Protein AF-A0A0B6EST1-F1 (afdb_monomer_lite)

Sequence (126 aa):
MGIPDDVVLDGYTLIEQHEVDHEFLINGSPLAVDTPLLFALTIVGVLLVAASFFLRRPVRIIAGLLGAILTLTKLWWMPIVLAQQFNDSQVFGYTLKYYPQYWPAASIIVVVIAIIGIISAFLRRR

Secondary structure (DSSP, 8-state):
--S-SS--STT--HHHHHHHHHHHHHH--TT-TTSHHHHHHHHHHHHHHHHHTTPPTTHHHHHHHHHHHHHTHHHHHHHHHHHHHTT-HHHHHHHHHHHHHHSHHHHHHHHHHHHHHHHHHH----

pLDDT: mean 90.55, std 8.17, range [48.88, 97.12]

Structure (mmCIF, N/CA/C/O backbone):
data_AF-A0A0B6EST1-F1
#
_entry.id   AF-A0A0B6EST1-F1
#
loop_
_atom_site.group_PDB
_atom_site.id
_atom_site.type_symbol
_atom_site.label_atom_id
_atom_site.label_alt_id
_atom_site.label_comp_id
_atom_site.label_asym_id
_atom_site.label_entity_id
_atom_site.label_seq_id
_atom_site.pdbx_PDB_ins_code
_atom_site.Cartn_x
_atom_site.Cartn_y
_atom_site.Cartn_z
_atom_site.occupancy
_atom_site.B_iso_or_equiv
_atom_site.auth_seq_id
_atom_site.auth_comp_id
_atom_site.auth_asym_id
_atom_site.auth_atom_id
_atom_site.pdbx_PDB_model_num
ATOM 1 N N . MET A 1 1 ? -10.673 2.921 -16.219 1.00 48.88 1 MET A N 1
ATOM 2 C CA . MET A 1 1 ? -9.371 3.599 -16.361 1.00 48.88 1 MET A CA 1
ATOM 3 C C . MET A 1 1 ? -8.335 2.510 -16.229 1.00 48.88 1 MET A C 1
ATOM 5 O O . MET A 1 1 ? -8.328 1.849 -15.199 1.00 48.88 1 MET A O 1
ATOM 9 N N . GLY A 1 2 ? -7.666 2.207 -17.336 1.00 62.72 2 GLY A N 1
ATOM 10 C CA . GLY A 1 2 ? -6.712 1.110 -17.456 1.00 62.72 2 GLY A CA 1
ATOM 11 C C . GLY A 1 2 ? -5.286 1.638 -17.491 1.00 62.72 2 GLY A C 1
ATOM 12 O O . GLY A 1 2 ? -5.070 2.850 -17.502 1.00 62.72 2 GLY A O 1
ATOM 13 N N . ILE A 1 3 ? -4.358 0.691 -17.475 1.00 66.81 3 ILE A N 1
ATOM 14 C CA . ILE A 1 3 ? -2.923 0.875 -17.693 1.00 66.81 3 ILE A CA 1
ATOM 15 C C . ILE A 1 3 ? -2.724 1.811 -18.898 1.00 66.81 3 ILE A C 1
ATOM 17 O O . ILE A 1 3 ? -3.440 1.643 -19.885 1.00 66.81 3 ILE A O 1
ATOM 21 N N . PRO A 1 4 ? -1.850 2.824 -18.809 1.00 70.50 4 PRO A N 1
ATOM 22 C CA . PRO A 1 4 ? -1.621 3.725 -19.929 1.00 70.50 4 PRO A CA 1
ATOM 23 C C . PRO A 1 4 ? -1.030 2.959 -21.122 1.00 70.50 4 PRO A C 1
ATOM 25 O O . PRO A 1 4 ? -0.007 2.290 -20.986 1.00 70.50 4 PRO A O 1
ATOM 28 N N . ASP A 1 5 ? -1.695 3.064 -22.276 1.00 74.75 5 ASP A N 1
ATOM 29 C CA . ASP A 1 5 ? -1.235 2.499 -23.556 1.00 74.75 5 ASP A CA 1
ATOM 30 C C . ASP A 1 5 ? -0.211 3.425 -24.250 1.00 74.75 5 ASP A C 1
ATOM 32 O O . ASP A 1 5 ? 0.426 3.054 -25.237 1.00 74.75 5 ASP 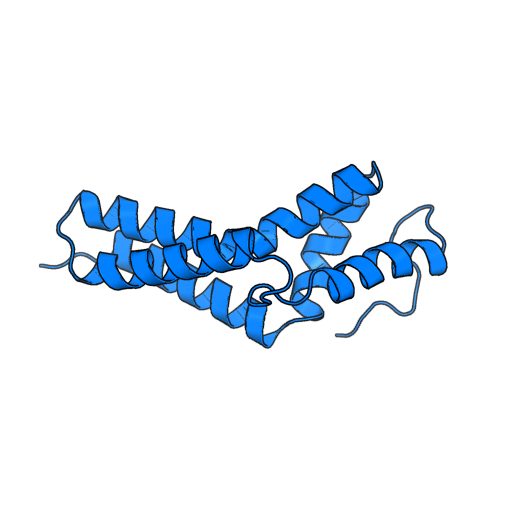A O 1
ATOM 36 N N . ASP A 1 6 ? -0.067 4.650 -23.741 1.00 80.62 6 ASP A N 1
ATOM 37 C CA . ASP A 1 6 ? 0.877 5.677 -24.153 1.00 80.62 6 ASP A CA 1
ATOM 38 C C . ASP A 1 6 ? 1.961 5.927 -23.090 1.00 80.62 6 ASP A C 1
ATOM 40 O O . ASP A 1 6 ? 1.844 5.559 -21.917 1.00 80.62 6 ASP A O 1
ATOM 44 N N . VAL A 1 7 ? 3.062 6.548 -23.519 1.00 82.81 7 VAL A N 1
ATOM 45 C CA . VAL A 1 7 ? 4.146 6.954 -22.618 1.00 82.81 7 VAL A CA 1
ATOM 46 C C . VAL A 1 7 ? 3.690 8.165 -21.809 1.00 82.81 7 VAL A C 1
ATOM 48 O O . VAL A 1 7 ? 3.370 9.208 -22.375 1.00 82.81 7 VAL A O 1
ATOM 51 N N . VAL A 1 8 ? 3.695 8.030 -20.484 1.00 86.44 8 VAL A N 1
ATOM 52 C CA . VAL A 1 8 ? 3.297 9.081 -19.531 1.00 86.44 8 VAL A CA 1
ATOM 53 C C . VAL A 1 8 ? 4.484 9.572 -18.695 1.00 86.44 8 VAL A C 1
ATOM 55 O O . VAL A 1 8 ? 4.406 10.639 -18.091 1.00 86.44 8 VAL A O 1
ATOM 58 N N . LEU A 1 9 ? 5.572 8.800 -18.635 1.00 86.50 9 LEU A N 1
ATOM 59 C CA . LEU A 1 9 ? 6.823 9.193 -17.986 1.00 86.50 9 LEU A CA 1
ATOM 60 C C . LEU A 1 9 ? 7.714 9.956 -18.975 1.00 86.50 9 LEU A C 1
ATOM 62 O O . LEU A 1 9 ? 8.091 9.422 -20.020 1.00 86.50 9 LEU A O 1
ATOM 66 N N . ASP A 1 10 ? 8.072 11.199 -18.648 1.00 87.00 10 ASP A N 1
ATOM 67 C CA . ASP A 1 10 ? 8.891 12.024 -19.536 1.00 87.00 10 ASP A CA 1
ATOM 68 C C . ASP A 1 10 ? 10.297 11.430 -19.667 1.00 87.00 10 ASP A C 1
ATOM 70 O O . ASP A 1 10 ? 10.990 11.208 -18.672 1.00 87.00 10 ASP A O 1
ATOM 74 N N . GLY A 1 11 ? 10.734 11.211 -20.910 1.00 85.50 11 GLY A N 1
ATOM 75 C CA . GLY A 1 11 ? 12.050 10.649 -21.224 1.00 85.50 11 GLY A CA 1
ATOM 76 C C . GLY A 1 11 ? 12.114 9.120 -21.229 1.00 85.50 11 GLY A C 1
ATOM 77 O O . GLY A 1 11 ? 13.171 8.586 -21.551 1.00 85.50 11 GLY A O 1
ATOM 78 N N . TYR A 1 12 ? 11.007 8.432 -20.937 1.00 89.56 12 TYR A N 1
ATOM 79 C CA . TYR A 1 12 ? 10.916 6.975 -21.013 1.00 89.56 12 TYR A CA 1
ATOM 80 C C . TYR A 1 12 ? 10.434 6.541 -22.393 1.00 89.56 12 TYR A C 1
ATOM 82 O O . TYR A 1 12 ? 9.657 7.217 -23.068 1.00 89.56 12 TYR A O 1
ATOM 90 N N . THR A 1 13 ? 10.860 5.361 -22.808 1.00 90.62 13 THR A N 1
ATOM 91 C CA . THR A 1 13 ? 10.188 4.591 -23.849 1.00 90.62 13 THR A CA 1
ATOM 92 C C . THR A 1 13 ? 9.013 3.815 -23.253 1.00 90.62 13 THR A C 1
ATOM 94 O O . THR A 1 13 ? 8.943 3.568 -22.049 1.00 90.62 13 THR A O 1
ATOM 97 N N . LEU A 1 14 ? 8.087 3.366 -24.106 1.00 88.50 14 LEU A N 1
ATOM 98 C CA . LEU A 1 14 ? 6.976 2.515 -23.661 1.00 88.50 14 LEU A CA 1
ATOM 99 C C . LEU A 1 14 ? 7.475 1.208 -23.021 1.00 88.50 14 LEU A C 1
ATOM 101 O O . LEU A 1 14 ? 6.860 0.696 -22.093 1.00 88.50 14 LEU A O 1
ATOM 105 N N . ILE A 1 15 ? 8.612 0.694 -23.495 1.00 88.31 15 ILE A N 1
ATOM 106 C CA . ILE A 1 15 ? 9.241 -0.514 -22.955 1.00 88.31 15 ILE A CA 1
ATOM 107 C C . ILE A 1 15 ? 9.718 -0.265 -21.521 1.00 88.31 15 ILE A C 1
ATOM 109 O O . ILE A 1 15 ? 9.351 -1.026 -20.635 1.00 88.31 15 ILE A O 1
ATOM 113 N N . GLU A 1 16 ? 10.456 0.818 -21.274 1.00 89.38 16 GLU A N 1
ATOM 114 C CA . GLU A 1 16 ? 10.951 1.163 -19.931 1.00 89.38 16 GLU A CA 1
ATOM 115 C C . GLU A 1 16 ? 9.800 1.468 -18.959 1.00 89.38 16 GLU A C 1
ATOM 117 O O . GLU A 1 16 ? 9.844 1.082 -17.793 1.00 89.38 16 GLU A O 1
ATOM 122 N N . GLN A 1 17 ? 8.718 2.101 -19.428 1.00 91.69 17 GLN A N 1
ATOM 123 C CA . GLN A 1 17 ? 7.510 2.267 -18.613 1.00 91.69 17 GLN A CA 1
ATOM 124 C C . GLN A 1 17 ? 6.899 0.908 -18.236 1.00 91.69 17 GLN A C 1
ATOM 126 O O . GLN A 1 17 ? 6.506 0.698 -17.088 1.00 91.69 17 GLN A O 1
ATOM 131 N N . HIS A 1 18 ? 6.860 -0.040 -19.174 1.00 91.19 18 HIS A N 1
ATOM 132 C CA . HIS A 1 18 ? 6.377 -1.386 -18.891 1.00 91.19 18 HIS A CA 1
ATOM 133 C C . HIS A 1 18 ? 7.303 -2.199 -17.984 1.00 91.19 18 HIS A C 1
ATOM 135 O O . HIS A 1 18 ? 6.831 -3.134 -17.344 1.00 91.19 18 HIS A O 1
ATOM 141 N N . GLU A 1 19 ? 8.583 -1.850 -17.859 1.00 93.00 19 GLU A N 1
ATOM 142 C CA . GLU A 1 19 ? 9.452 -2.436 -16.832 1.00 93.00 19 GLU A CA 1
ATOM 143 C C . GLU A 1 19 ? 8.998 -2.016 -15.427 1.00 93.00 19 GLU A C 1
ATOM 145 O O . GLU A 1 19 ? 8.909 -2.861 -14.535 1.00 93.00 19 GLU A O 1
ATOM 150 N N . VAL A 1 20 ? 8.603 -0.750 -15.240 1.00 92.38 20 VAL A N 1
ATOM 151 C CA . VAL A 1 20 ? 7.985 -0.280 -13.985 1.00 92.38 20 VAL A CA 1
ATOM 152 C C . VAL A 1 20 ? 6.666 -1.015 -13.723 1.00 92.38 20 VAL A C 1
ATOM 154 O O . VAL A 1 20 ? 6.409 -1.468 -12.608 1.00 92.38 20 VAL A O 1
ATOM 157 N N . ASP A 1 21 ? 5.835 -1.179 -14.753 1.00 92.31 21 ASP A N 1
ATOM 158 C CA . ASP A 1 21 ? 4.581 -1.929 -14.647 1.00 92.31 21 ASP A CA 1
ATOM 159 C C . ASP A 1 21 ? 4.810 -3.411 -14.304 1.00 92.31 21 ASP A C 1
ATOM 161 O O . ASP A 1 21 ? 4.053 -4.010 -13.535 1.00 92.31 21 ASP A O 1
ATOM 165 N N . HIS A 1 22 ? 5.863 -4.015 -14.857 1.00 93.38 22 HIS A N 1
ATOM 166 C CA . HIS A 1 22 ? 6.220 -5.406 -14.604 1.00 93.38 22 HIS A CA 1
ATOM 167 C C . HIS A 1 22 ? 6.548 -5.635 -13.125 1.00 93.38 22 HIS A C 1
ATOM 169 O O . HIS 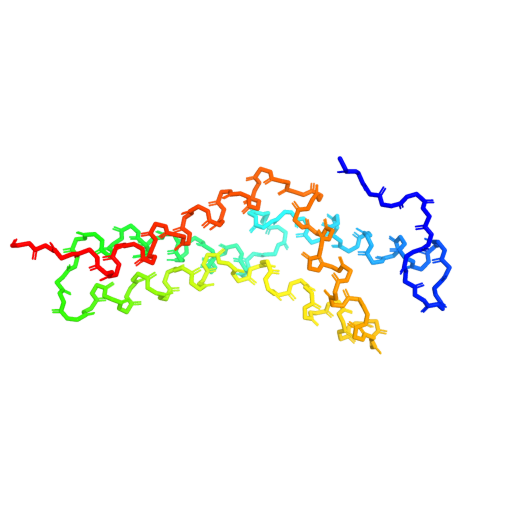A 1 22 ? 6.130 -6.641 -12.547 1.00 93.38 22 HIS A O 1
ATOM 175 N N . GLU A 1 23 ? 7.185 -4.664 -12.470 1.00 94.00 23 GLU A N 1
ATOM 176 C CA . GLU A 1 23 ? 7.432 -4.709 -11.029 1.00 94.00 23 GLU A CA 1
ATOM 177 C C . GLU A 1 23 ? 6.136 -4.741 -10.206 1.00 94.00 23 GLU A C 1
ATOM 179 O O . GLU A 1 23 ? 6.088 -5.380 -9.151 1.00 94.00 23 GLU A O 1
ATOM 184 N N . PHE A 1 24 ? 5.042 -4.132 -10.677 1.00 93.38 24 PHE A N 1
ATOM 185 C CA . PHE A 1 24 ? 3.739 -4.237 -10.005 1.00 93.38 24 PHE A CA 1
ATOM 186 C C . PHE A 1 24 ? 3.183 -5.662 -10.039 1.00 93.38 24 PHE A C 1
ATOM 188 O O . PHE A 1 24 ? 2.464 -6.064 -9.118 1.00 93.38 24 PHE A O 1
ATOM 195 N N . LEU A 1 25 ? 3.491 -6.407 -11.102 1.00 92.44 25 LEU A N 1
ATOM 196 C CA . LEU A 1 25 ? 3.066 -7.792 -11.287 1.00 92.44 25 LEU A CA 1
ATOM 197 C C . LEU A 1 25 ? 3.947 -8.755 -10.489 1.00 92.44 25 LEU A C 1
ATOM 199 O O . LEU A 1 25 ? 3.407 -9.648 -9.842 1.00 92.44 25 LEU A O 1
ATOM 203 N N . ILE A 1 26 ? 5.267 -8.537 -10.477 1.00 93.56 26 ILE A N 1
ATOM 204 C CA . ILE A 1 26 ? 6.222 -9.331 -9.686 1.00 93.56 26 ILE A CA 1
ATOM 205 C C . ILE A 1 26 ? 5.933 -9.189 -8.192 1.00 93.56 26 ILE A C 1
ATOM 207 O O . ILE A 1 26 ? 5.817 -10.182 -7.478 1.00 93.56 26 ILE A O 1
ATOM 211 N N . ASN A 1 27 ? 5.800 -7.953 -7.706 1.00 91.50 27 ASN A N 1
ATOM 212 C CA . ASN A 1 27 ? 5.566 -7.706 -6.285 1.00 91.50 27 ASN A CA 1
ATOM 213 C C . ASN A 1 27 ? 4.114 -7.995 -5.879 1.00 91.50 27 ASN A C 1
ATOM 215 O O . ASN A 1 27 ? 3.823 -8.141 -4.689 1.00 91.50 27 ASN A O 1
ATOM 219 N N . GLY A 1 28 ? 3.201 -8.090 -6.848 1.00 92.12 28 GLY A N 1
ATOM 220 C CA . GLY A 1 28 ? 1.802 -8.441 -6.650 1.00 92.12 28 GLY A CA 1
ATOM 221 C C . GLY A 1 28 ? 0.999 -7.394 -5.874 1.00 92.12 28 GLY A C 1
ATOM 222 O O . GLY A 1 28 ? 1.470 -6.310 -5.541 1.00 92.12 28 GLY A O 1
ATOM 223 N N . SER A 1 29 ? -0.250 -7.734 -5.551 1.00 92.50 29 SER A N 1
ATOM 224 C CA . SER A 1 29 ? -1.178 -6.827 -4.863 1.00 92.50 29 SER A CA 1
ATOM 225 C C . SER A 1 29 ? -0.721 -6.403 -3.455 1.00 92.50 29 SER A C 1
ATOM 227 O O . SER A 1 29 ? 0.083 -7.098 -2.826 1.00 92.50 29 SER A O 1
ATOM 229 N N . PRO A 1 30 ? -1.312 -5.344 -2.863 1.00 90.12 30 PRO A N 1
ATOM 230 C CA . PRO A 1 30 ? -1.084 -4.970 -1.462 1.00 90.12 30 PRO A CA 1
ATOM 231 C C . PRO A 1 30 ? -1.276 -6.101 -0.437 1.00 90.12 30 PRO A C 1
ATOM 233 O O . PRO A 1 30 ? -0.719 -6.031 0.653 1.00 90.12 30 PRO A O 1
ATOM 236 N N . LEU A 1 31 ? -2.038 -7.144 -0.786 1.00 91.12 31 LEU A N 1
ATOM 237 C CA . LEU A 1 31 ? -2.314 -8.315 0.054 1.00 91.12 31 LEU A CA 1
ATOM 238 C C . LEU A 1 31 ? -1.602 -9.590 -0.431 1.00 91.12 31 LEU A C 1
ATOM 240 O O . LEU A 1 31 ? -1.866 -10.672 0.087 1.00 91.12 31 LEU A O 1
ATOM 244 N N . ALA A 1 32 ? -0.728 -9.483 -1.434 1.00 92.06 32 ALA A N 1
ATOM 245 C CA . ALA A 1 32 ? -0.008 -10.622 -1.985 1.00 92.06 32 ALA A CA 1
ATOM 246 C C . ALA A 1 32 ? 1.101 -11.117 -1.045 1.00 92.06 32 ALA A C 1
ATOM 248 O O . ALA A 1 32 ? 1.778 -10.324 -0.382 1.00 92.06 32 ALA A O 1
ATOM 249 N N . VAL A 1 33 ? 1.288 -12.438 -1.025 1.00 90.75 33 VAL A N 1
ATOM 250 C CA . VAL A 1 33 ? 2.257 -13.136 -0.166 1.00 90.75 33 VAL A CA 1
ATOM 251 C C . VAL A 1 33 ? 3.678 -13.134 -0.730 1.00 90.75 33 VAL A C 1
ATOM 253 O O . VAL A 1 33 ? 4.610 -13.425 0.016 1.00 90.75 33 VAL A O 1
ATOM 256 N N . ASP A 1 34 ? 3.852 -12.744 -1.997 1.00 89.56 34 ASP A N 1
ATOM 257 C CA . ASP A 1 34 ? 5.149 -12.649 -2.689 1.00 89.56 34 ASP A CA 1
ATOM 258 C C . ASP A 1 34 ? 6.122 -11.696 -1.977 1.00 89.56 34 ASP A C 1
ATOM 260 O O . ASP A 1 34 ? 7.337 -11.867 -2.019 1.00 89.56 34 ASP A O 1
ATOM 264 N N . THR A 1 35 ? 5.581 -10.736 -1.222 1.00 88.75 35 THR A N 1
ATOM 265 C CA . THR A 1 35 ? 6.327 -9.876 -0.298 1.00 88.75 35 THR A CA 1
ATOM 266 C C . THR A 1 35 ? 6.001 -10.266 1.155 1.00 88.75 35 THR A C 1
ATOM 268 O O . THR A 1 35 ? 5.198 -9.583 1.806 1.00 88.75 35 THR A O 1
ATOM 271 N N . PRO A 1 36 ? 6.584 -11.349 1.706 1.00 90.75 36 PRO A N 1
ATOM 272 C CA . PRO A 1 36 ? 6.115 -11.963 2.952 1.00 90.75 36 PRO A CA 1
ATOM 273 C C . PRO A 1 36 ? 6.230 -11.031 4.162 1.00 90.75 36 PRO A C 1
ATOM 275 O O . PRO A 1 36 ? 5.352 -11.021 5.024 1.00 90.75 36 PRO A O 1
ATOM 278 N N . LEU A 1 37 ? 7.271 -10.192 4.209 1.00 93.75 37 LEU A N 1
ATOM 279 C CA . LEU A 1 37 ? 7.444 -9.208 5.278 1.00 93.75 37 LEU A CA 1
ATOM 280 C C . LEU A 1 37 ? 6.345 -8.135 5.246 1.00 93.75 37 LEU A C 1
ATOM 282 O O . LEU A 1 37 ? 5.729 -7.854 6.272 1.00 93.75 37 LEU A O 1
ATOM 286 N N . LEU A 1 38 ? 6.067 -7.556 4.074 1.00 93.69 38 LEU A N 1
ATOM 287 C CA . LEU A 1 38 ? 5.031 -6.528 3.920 1.00 93.69 38 LEU A CA 1
ATOM 288 C C . LEU A 1 38 ? 3.634 -7.101 4.166 1.00 93.69 38 LEU A C 1
ATOM 290 O O . LEU A 1 38 ? 2.790 -6.441 4.774 1.00 93.69 38 LEU A O 1
ATOM 294 N N . PHE A 1 39 ? 3.407 -8.346 3.745 1.00 93.12 39 PHE A N 1
ATOM 295 C CA . PHE A 1 39 ? 2.185 -9.076 4.052 1.00 93.12 39 PHE A CA 1
ATOM 296 C C . PHE A 1 39 ? 2.016 -9.243 5.566 1.00 93.12 39 PHE A C 1
ATOM 298 O O . PHE A 1 39 ? 0.984 -8.856 6.112 1.00 93.12 39 PHE A O 1
ATOM 305 N N . ALA A 1 40 ? 3.046 -9.723 6.271 1.00 95.38 40 ALA A N 1
ATOM 306 C CA . ALA A 1 40 ? 3.011 -9.868 7.724 1.00 95.38 40 ALA A CA 1
ATOM 307 C C . ALA A 1 40 ? 2.738 -8.530 8.432 1.00 95.38 40 ALA A C 1
ATOM 309 O O . ALA A 1 40 ? 1.886 -8.474 9.317 1.00 95.38 40 ALA A O 1
ATOM 310 N N . LEU A 1 41 ? 3.391 -7.440 8.009 1.00 95.06 41 LEU A N 1
ATOM 311 C CA . LEU A 1 41 ? 3.128 -6.094 8.535 1.00 95.06 41 LEU A CA 1
ATOM 312 C C . LEU A 1 41 ? 1.680 -5.657 8.298 1.00 95.06 41 LEU A C 1
ATOM 314 O O . LEU A 1 41 ? 1.053 -5.116 9.206 1.00 95.06 41 LEU A O 1
ATOM 318 N N . THR A 1 42 ? 1.128 -5.946 7.120 1.00 94.19 42 THR A N 1
ATOM 319 C CA . THR A 1 42 ? -0.271 -5.645 6.797 1.00 94.19 42 THR A CA 1
ATOM 320 C C . THR A 1 42 ? -1.212 -6.402 7.730 1.00 94.19 42 THR A C 1
ATOM 322 O O . THR A 1 42 ? -2.088 -5.789 8.3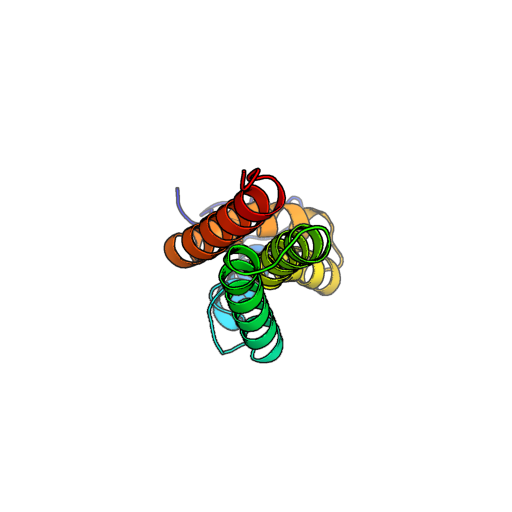33 1.00 94.19 42 THR A O 1
ATOM 325 N N . ILE A 1 43 ? -0.992 -7.704 7.943 1.00 95.25 43 ILE A N 1
ATOM 326 C CA . ILE A 1 43 ? -1.793 -8.515 8.873 1.00 95.25 43 ILE A CA 1
ATOM 327 C C . ILE A 1 43 ? -1.682 -7.997 10.311 1.00 95.25 43 ILE A C 1
ATOM 329 O O . ILE A 1 43 ? -2.700 -7.838 10.984 1.00 95.25 43 ILE A O 1
ATOM 333 N N . VAL A 1 44 ? -0.475 -7.673 10.781 1.00 96.62 44 VAL A N 1
ATOM 334 C CA . VAL A 1 44 ? -0.275 -7.046 12.098 1.00 96.62 44 VAL A CA 1
ATOM 335 C C . VAL A 1 44 ? -1.041 -5.724 12.185 1.00 96.62 44 VAL A C 1
ATOM 337 O O . VAL A 1 44 ? -1.699 -5.463 13.192 1.00 96.62 44 VAL A O 1
ATOM 340 N N . GLY A 1 45 ? -1.023 -4.922 11.120 1.00 95.94 45 GLY A N 1
ATOM 341 C CA . GLY A 1 45 ? -1.795 -3.690 11.014 1.00 95.94 45 GLY A CA 1
ATOM 342 C C . GLY A 1 45 ? -3.295 -3.920 11.189 1.00 95.94 45 GLY A C 1
ATOM 343 O O . GLY A 1 45 ? -3.918 -3.297 12.050 1.00 95.94 45 GLY A O 1
ATOM 344 N N . VAL A 1 46 ? -3.857 -4.880 10.452 1.00 95.69 46 VAL A N 1
ATOM 345 C CA . VAL A 1 46 ? -5.272 -5.278 10.545 1.00 95.69 46 VAL A CA 1
ATOM 346 C C . VAL A 1 46 ? -5.627 -5.724 11.967 1.00 95.69 46 VAL A C 1
ATOM 348 O O . VAL A 1 46 ? -6.640 -5.291 12.521 1.00 95.69 46 VAL A O 1
ATOM 351 N N . LEU A 1 47 ? -4.783 -6.551 12.591 1.00 96.44 47 LEU A N 1
ATOM 352 C CA . LEU A 1 47 ? -4.992 -7.028 13.959 1.00 96.44 47 LEU A CA 1
ATOM 353 C C . LEU A 1 47 ? -4.951 -5.885 14.980 1.00 96.44 47 LEU A C 1
ATOM 355 O O . LEU A 1 47 ? -5.771 -5.862 15.896 1.00 96.44 47 LEU A O 1
ATOM 359 N N . LEU A 1 48 ? -4.052 -4.911 14.815 1.00 96.19 48 LEU A N 1
ATOM 360 C CA . LEU A 1 48 ? -4.001 -3.720 15.665 1.00 96.19 48 LEU A CA 1
ATOM 361 C C . LEU A 1 48 ? -5.245 -2.844 15.499 1.00 96.19 48 LEU A C 1
ATOM 363 O O . LEU A 1 48 ? -5.797 -2.377 16.500 1.00 96.19 48 LEU A O 1
ATOM 367 N N . VAL A 1 49 ? -5.729 -2.669 14.265 1.00 95.81 49 VAL A N 1
ATOM 368 C CA . VAL A 1 49 ? -6.999 -1.978 14.002 1.00 95.81 49 VAL A CA 1
ATOM 369 C C . VAL A 1 49 ? -8.143 -2.693 14.719 1.00 95.81 49 VAL A C 1
ATOM 371 O O . VAL A 1 49 ? -8.891 -2.048 15.452 1.00 95.81 49 VAL A O 1
ATOM 374 N N . ALA A 1 50 ? -8.248 -4.017 14.602 1.00 94.62 50 ALA A N 1
ATOM 375 C CA . ALA A 1 50 ? -9.273 -4.794 15.298 1.00 94.62 50 ALA A CA 1
ATOM 376 C C . ALA A 1 50 ? -9.149 -4.684 16.831 1.00 94.62 50 ALA A C 1
ATOM 378 O O . ALA A 1 50 ? -10.129 -4.393 17.521 1.00 94.62 50 ALA A O 1
ATOM 379 N N . ALA A 1 51 ? -7.938 -4.837 17.372 1.00 93.06 51 ALA A N 1
ATOM 380 C CA . ALA A 1 51 ? -7.667 -4.755 18.804 1.00 93.06 51 ALA A CA 1
ATOM 381 C C . ALA A 1 51 ? -7.976 -3.366 19.380 1.00 93.06 51 ALA A C 1
ATOM 383 O O . ALA A 1 51 ? -8.450 -3.261 20.513 1.00 93.06 51 ALA A O 1
ATOM 384 N N . SER A 1 52 ? -7.774 -2.296 18.602 1.00 92.50 52 SER A N 1
ATOM 385 C CA . SER A 1 52 ? -8.039 -0.920 19.035 1.00 92.50 52 SER A CA 1
ATOM 386 C C . SER A 1 52 ? -9.468 -0.739 19.567 1.00 92.50 52 SER A C 1
ATOM 388 O O . SER A 1 52 ? -9.672 -0.067 20.579 1.00 92.50 52 SER A O 1
ATOM 390 N N . PHE A 1 53 ? -10.456 -1.429 18.992 1.00 88.94 53 PHE A N 1
ATOM 391 C CA . PHE A 1 53 ? -11.839 -1.359 19.457 1.00 88.94 53 PHE A CA 1
ATOM 392 C C . PHE A 1 53 ? -12.032 -1.884 20.877 1.00 88.94 53 PHE A C 1
ATOM 394 O O . PHE A 1 53 ? -12.999 -1.502 21.521 1.00 88.94 53 PHE A O 1
ATOM 401 N N . PHE A 1 54 ? -11.139 -2.713 21.410 1.00 90.25 54 PHE A N 1
ATOM 402 C CA . PHE A 1 54 ? -11.250 -3.273 22.760 1.00 90.25 54 PHE A CA 1
ATOM 403 C C . PHE A 1 54 ? -10.379 -2.538 23.785 1.00 90.25 54 PHE A C 1
ATOM 405 O O . PHE A 1 54 ? -10.576 -2.693 24.989 1.00 90.25 54 PHE A O 1
ATOM 412 N N . LEU A 1 55 ? -9.467 -1.680 23.326 1.00 88.69 55 LEU A N 1
ATOM 413 C CA . LEU A 1 55 ? -8.506 -0.984 24.173 1.00 88.69 55 LEU A CA 1
ATOM 414 C C . LEU A 1 55 ? -9.075 0.310 24.782 1.00 88.69 55 LEU A C 1
ATOM 416 O O . LEU A 1 55 ? -9.965 0.973 24.239 1.00 88.69 55 LEU A O 1
ATOM 420 N N . ARG A 1 56 ? -8.525 0.695 25.940 1.00 86.19 56 ARG A N 1
ATOM 421 C CA . ARG A 1 56 ? -8.808 1.980 26.601 1.00 86.19 56 ARG A CA 1
ATOM 422 C C . ARG A 1 56 ? -7.897 3.080 26.044 1.00 86.19 56 ARG A C 1
ATOM 424 O O . ARG A 1 56 ? -6.836 2.807 25.479 1.00 86.19 56 ARG A O 1
ATOM 431 N N . ARG A 1 57 ? -8.299 4.347 26.198 1.00 81.75 57 ARG A N 1
ATOM 432 C CA . ARG A 1 57 ? -7.385 5.478 25.945 1.00 81.75 57 ARG A CA 1
ATOM 433 C C . ARG A 1 57 ? -6.241 5.446 26.977 1.00 81.75 57 ARG A C 1
ATOM 435 O O . ARG A 1 57 ? -6.524 5.103 28.124 1.00 81.75 57 ARG A O 1
ATOM 442 N N . PRO A 1 58 ? -4.989 5.793 26.609 1.00 87.50 58 PRO A N 1
ATOM 443 C CA . PRO A 1 58 ? -4.512 6.280 25.302 1.00 87.50 58 PRO A CA 1
ATOM 444 C C . PRO A 1 58 ? -4.132 5.172 24.302 1.00 87.50 58 PRO A C 1
ATOM 446 O O . PRO A 1 58 ? -4.039 5.443 23.108 1.00 87.50 58 PRO A O 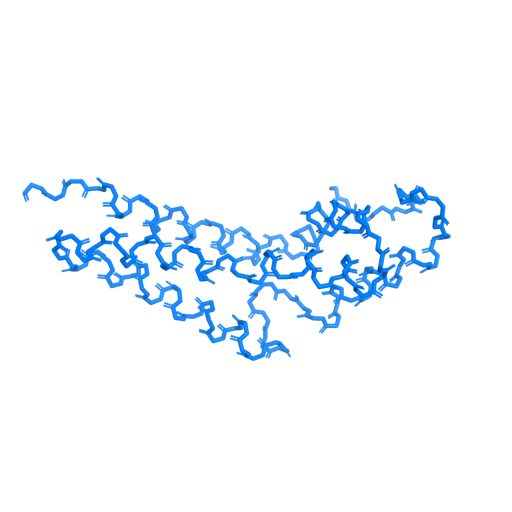1
ATOM 449 N N . VAL A 1 59 ? -3.965 3.931 24.768 1.00 90.12 59 VAL A N 1
ATOM 450 C CA . VAL A 1 59 ? -3.449 2.790 23.984 1.00 90.12 59 VAL A CA 1
ATOM 451 C C . VAL A 1 59 ? -4.258 2.546 22.708 1.00 90.12 59 VAL A C 1
ATOM 453 O O . VAL A 1 59 ? -3.688 2.260 21.661 1.00 90.12 59 VAL A O 1
ATOM 456 N N . ARG A 1 60 ? -5.579 2.752 22.755 1.00 89.44 60 ARG A N 1
ATOM 457 C CA . ARG A 1 60 ? -6.444 2.683 21.569 1.00 89.44 60 ARG A CA 1
ATOM 458 C C . ARG A 1 60 ? -5.999 3.595 20.425 1.00 89.44 60 ARG A C 1
ATOM 460 O O . ARG A 1 60 ? -6.058 3.176 19.277 1.00 89.44 60 ARG A O 1
ATOM 467 N N . ILE A 1 61 ? -5.616 4.838 20.728 1.00 90.75 61 ILE A N 1
ATOM 468 C CA . ILE A 1 61 ? -5.234 5.820 19.702 1.00 90.75 61 ILE A CA 1
ATOM 469 C C . ILE A 1 61 ? -3.975 5.333 18.994 1.00 90.75 61 ILE A C 1
ATOM 471 O O . ILE A 1 61 ? -3.935 5.292 17.769 1.00 90.75 61 ILE A O 1
ATOM 475 N N . ILE A 1 62 ? -2.987 4.900 19.778 1.00 93.06 62 ILE A N 1
ATOM 476 C CA . ILE A 1 62 ? -1.724 4.372 19.264 1.00 93.06 62 ILE A CA 1
ATOM 477 C C . ILE A 1 62 ? -1.983 3.127 18.411 1.00 93.06 62 ILE A C 1
ATOM 479 O O . ILE A 1 62 ? -1.530 3.074 17.276 1.00 93.06 62 ILE A O 1
ATOM 483 N N . ALA A 1 63 ? -2.761 2.162 18.914 1.00 93.38 63 ALA A N 1
ATOM 484 C CA . ALA A 1 63 ? -3.076 0.935 18.184 1.00 93.38 63 ALA A CA 1
ATOM 485 C C . ALA A 1 63 ? -3.844 1.203 16.877 1.00 93.38 63 ALA A C 1
ATOM 487 O O . ALA A 1 63 ? -3.515 0.615 15.853 1.00 93.38 63 ALA A O 1
ATOM 488 N N . GLY A 1 64 ? -4.828 2.109 16.891 1.00 93.62 64 GLY A N 1
ATOM 489 C CA . GLY A 1 64 ? -5.600 2.466 15.697 1.00 93.62 64 GLY A CA 1
ATOM 490 C C . GLY A 1 64 ? -4.751 3.154 14.625 1.00 93.62 64 GLY A C 1
ATOM 491 O O . GLY A 1 64 ? -4.791 2.753 13.464 1.00 93.62 64 GLY A O 1
ATOM 492 N N . LEU A 1 65 ? -3.929 4.138 15.015 1.00 94.94 65 LEU A N 1
ATOM 493 C CA . LEU A 1 65 ? -3.046 4.855 14.087 1.00 94.94 65 LEU A CA 1
ATOM 494 C C . LEU A 1 65 ? -1.919 3.964 13.558 1.00 94.94 65 LEU A C 1
ATOM 496 O O . LEU A 1 65 ? -1.688 3.923 12.352 1.00 94.94 65 LEU A O 1
ATOM 500 N N . LEU A 1 66 ? -1.242 3.224 14.440 1.00 95.81 66 LEU A N 1
ATOM 501 C CA . LEU A 1 66 ? -0.179 2.304 14.041 1.00 95.81 66 LEU A CA 1
ATOM 502 C C . LEU A 1 66 ? -0.733 1.193 13.145 1.00 95.81 66 LEU A C 1
ATOM 504 O O . LEU A 1 66 ? -0.133 0.873 12.125 1.00 95.81 66 LEU A O 1
ATOM 508 N N . GLY A 1 67 ? -1.909 0.659 13.484 1.00 95.81 67 GLY A N 1
ATOM 509 C CA . GLY A 1 67 ? -2.605 -0.322 12.663 1.00 95.81 67 GLY A CA 1
ATOM 510 C C . GLY A 1 67 ? -2.925 0.205 11.264 1.00 95.81 67 GLY A C 1
ATOM 511 O O . GLY A 1 67 ? -2.662 -0.479 10.275 1.00 95.81 67 GLY A O 1
ATOM 512 N N . ALA A 1 68 ? -3.417 1.443 11.163 1.00 95.62 68 ALA A N 1
ATOM 513 C CA . ALA A 1 68 ? -3.695 2.086 9.881 1.00 95.62 68 ALA A CA 1
ATOM 514 C C . ALA A 1 68 ? -2.427 2.273 9.030 1.00 95.62 68 ALA A C 1
ATOM 516 O O . ALA A 1 68 ? -2.427 1.925 7.850 1.00 95.62 68 ALA A O 1
ATOM 517 N N . ILE A 1 69 ? -1.333 2.755 9.630 1.00 95.62 69 ILE A N 1
ATOM 518 C CA . ILE A 1 69 ? -0.041 2.934 8.946 1.00 95.62 69 ILE A CA 1
ATOM 519 C C . ILE A 1 69 ? 0.493 1.591 8.433 1.00 95.62 69 ILE A C 1
ATOM 521 O O . ILE A 1 69 ? 0.861 1.469 7.264 1.00 95.62 69 ILE A O 1
ATOM 525 N N . LEU A 1 70 ? 0.489 0.564 9.286 1.00 95.50 70 LEU A N 1
ATOM 526 C CA . LEU A 1 70 ? 0.975 -0.765 8.920 1.00 95.50 70 LEU A CA 1
ATOM 527 C C . LEU A 1 70 ? 0.145 -1.396 7.796 1.00 95.50 70 LEU A C 1
ATOM 529 O O . LEU A 1 70 ? 0.704 -1.960 6.860 1.00 95.50 70 LEU A O 1
ATOM 533 N N . THR A 1 71 ? -1.175 -1.214 7.824 1.00 95.00 71 THR A N 1
ATOM 534 C CA . THR A 1 71 ? -2.071 -1.724 6.774 1.00 95.00 71 THR A CA 1
ATOM 535 C C . THR A 1 71 ? -1.794 -1.085 5.407 1.00 95.00 71 THR A C 1
ATOM 537 O O . THR A 1 71 ? -1.921 -1.739 4.377 1.00 95.00 71 THR A O 1
ATOM 540 N N . LEU A 1 72 ? -1.368 0.181 5.378 1.00 95.44 72 LEU A N 1
ATOM 541 C CA . LEU A 1 72 ? -1.027 0.896 4.142 1.00 95.44 72 LEU A CA 1
ATOM 542 C C . LEU A 1 72 ? 0.427 0.696 3.697 1.00 95.44 72 LEU A C 1
ATOM 544 O O . LEU A 1 72 ? 0.824 1.243 2.670 1.00 95.44 72 LEU A O 1
ATOM 548 N N . THR A 1 73 ? 1.239 -0.060 4.441 1.00 92.81 73 THR A N 1
ATOM 549 C CA . THR A 1 73 ? 2.697 -0.072 4.242 1.00 92.81 73 THR A CA 1
ATOM 550 C C . THR A 1 73 ? 3.085 -0.495 2.830 1.00 92.81 73 THR A C 1
ATOM 552 O O . THR A 1 73 ? 3.906 0.176 2.213 1.00 92.81 73 THR A O 1
ATOM 555 N N . LYS A 1 74 ? 2.462 -1.536 2.263 1.00 91.38 74 LYS A N 1
ATOM 556 C CA . LYS A 1 74 ? 2.795 -1.977 0.899 1.00 91.38 74 LYS A CA 1
ATOM 557 C C . LYS A 1 74 ? 2.408 -0.955 -0.180 1.00 91.38 74 LYS A C 1
ATOM 559 O O . LYS A 1 74 ? 3.113 -0.846 -1.178 1.00 91.38 74 LYS A O 1
ATOM 564 N N . LEU A 1 75 ? 1.342 -0.173 0.028 1.00 93.00 75 LEU A N 1
ATOM 565 C CA . LEU A 1 75 ? 0.950 0.900 -0.898 1.00 93.00 75 LEU A CA 1
ATOM 566 C C . LEU A 1 75 ? 1.974 2.040 -0.935 1.00 93.00 75 LEU A C 1
ATOM 568 O O . LEU A 1 75 ? 2.183 2.621 -1.992 1.00 93.00 75 LEU A O 1
ATOM 572 N N . TRP A 1 76 ? 2.617 2.343 0.195 1.00 91.75 76 TRP A N 1
ATOM 573 C CA . TRP A 1 76 ? 3.666 3.366 0.272 1.00 91.75 76 TRP A CA 1
ATOM 574 C C . TRP A 1 76 ? 5.048 2.838 -0.099 1.00 91.75 76 TRP A C 1
ATOM 576 O O . TRP A 1 76 ? 5.859 3.572 -0.651 1.00 91.75 76 TRP A O 1
ATOM 586 N N . TRP A 1 77 ? 5.320 1.569 0.191 1.00 94.94 77 TRP A N 1
ATOM 587 C CA . TRP A 1 77 ? 6.612 0.951 -0.074 1.00 94.94 77 TRP A CA 1
ATOM 588 C C . TRP A 1 77 ? 6.905 0.850 -1.575 1.00 94.94 77 TRP A C 1
ATOM 590 O O . TRP A 1 77 ? 7.995 1.229 -1.993 1.00 94.94 77 TRP A O 1
ATOM 600 N N . MET A 1 78 ? 5.924 0.429 -2.383 1.00 94.19 78 MET A N 1
ATOM 601 C CA . MET A 1 78 ? 6.084 0.291 -3.839 1.00 94.19 78 MET A CA 1
ATOM 602 C C . MET A 1 78 ? 6.587 1.569 -4.532 1.00 94.19 78 MET A C 1
ATOM 604 O O . MET A 1 78 ? 7.633 1.509 -5.174 1.00 94.19 78 MET A O 1
ATOM 608 N N . PRO A 1 79 ? 5.931 2.741 -4.401 1.00 94.31 79 PRO A N 1
ATOM 609 C CA . PRO A 1 79 ? 6.399 3.952 -5.075 1.00 94.31 79 PRO A CA 1
ATOM 610 C C . PRO A 1 79 ? 7.771 4.418 -4.581 1.00 94.31 79 PRO A C 1
ATOM 612 O O . PRO A 1 79 ? 8.527 4.985 -5.362 1.00 94.31 79 PRO A O 1
ATOM 615 N N . ILE A 1 80 ? 8.121 4.160 -3.316 1.00 94.19 80 ILE A N 1
ATOM 616 C CA . ILE A 1 80 ? 9.439 4.511 -2.767 1.00 94.19 80 ILE A CA 1
ATOM 617 C C . ILE A 1 80 ? 10.530 3.627 -3.373 1.00 94.19 80 ILE A C 1
ATOM 619 O O . ILE A 1 80 ? 11.541 4.144 -3.843 1.00 94.19 80 ILE A O 1
ATOM 623 N N . VAL A 1 81 ? 10.336 2.307 -3.359 1.00 94.69 81 VAL A N 1
ATOM 624 C CA . VAL A 1 81 ? 11.353 1.362 -3.831 1.00 94.69 81 VAL A CA 1
ATOM 625 C C . VAL A 1 81 ? 11.569 1.483 -5.328 1.00 94.69 81 VAL A C 1
ATOM 627 O O . VAL A 1 81 ? 12.716 1.506 -5.758 1.00 94.69 81 VAL A O 1
ATOM 630 N N . LEU A 1 82 ? 10.508 1.662 -6.115 1.00 95.06 82 LEU A N 1
ATOM 631 C CA . LEU A 1 82 ? 10.661 1.814 -7.560 1.00 95.06 82 LEU A CA 1
ATOM 632 C C . LEU A 1 82 ? 11.307 3.146 -7.940 1.00 95.06 82 LEU A C 1
ATOM 634 O O . LEU A 1 82 ? 12.182 3.170 -8.798 1.00 95.06 82 LEU A O 1
ATOM 638 N N . ALA A 1 83 ? 10.988 4.242 -7.247 1.00 94.81 83 ALA A N 1
ATOM 639 C CA . ALA A 1 83 ? 11.696 5.503 -7.466 1.00 94.81 83 ALA A CA 1
ATOM 640 C C . ALA A 1 83 ? 13.204 5.392 -7.174 1.00 94.81 83 ALA A C 1
ATOM 642 O O . ALA A 1 83 ? 14.013 6.030 -7.842 1.00 94.81 83 ALA A O 1
ATOM 643 N N . GLN A 1 84 ? 13.596 4.562 -6.201 1.00 94.88 84 GLN A N 1
ATOM 644 C CA . GLN A 1 84 ? 15.004 4.278 -5.911 1.00 94.88 84 GLN A CA 1
ATOM 645 C C . GLN A 1 84 ? 15.633 3.335 -6.943 1.00 94.88 84 GLN A C 1
ATOM 647 O O . GLN A 1 84 ? 16.750 3.587 -7.385 1.00 94.88 84 GLN A O 1
ATOM 652 N N . GLN A 1 85 ? 14.925 2.276 -7.341 1.00 94.56 85 GLN A N 1
ATOM 653 C CA . GLN A 1 85 ? 15.391 1.279 -8.309 1.00 94.56 85 GLN A CA 1
ATOM 654 C C . GLN A 1 85 ? 15.659 1.899 -9.684 1.00 94.56 85 GLN A C 1
ATOM 656 O O . GLN A 1 85 ? 16.699 1.632 -10.279 1.00 94.56 85 GLN A O 1
ATOM 661 N N . PHE A 1 86 ? 14.755 2.760 -10.152 1.00 93.06 86 PHE A N 1
ATOM 662 C CA . PHE A 1 86 ? 14.881 3.470 -11.428 1.00 93.06 86 PHE A CA 1
ATOM 663 C C . PHE A 1 86 ? 15.621 4.812 -11.295 1.00 93.06 86 PHE A C 1
ATOM 665 O O . PHE A 1 86 ? 15.849 5.493 -12.290 1.00 93.06 86 PHE A O 1
ATOM 672 N N . ASN A 1 87 ? 16.024 5.189 -10.072 1.00 93.75 87 ASN A N 1
ATOM 673 C CA . ASN A 1 87 ? 16.693 6.453 -9.752 1.00 93.75 87 ASN A CA 1
ATOM 674 C C . ASN A 1 87 ? 15.964 7.690 -10.324 1.00 93.75 87 ASN A C 1
ATOM 676 O O . ASN A 1 87 ? 16.592 8.641 -10.793 1.00 93.75 87 ASN A O 1
ATOM 680 N N . ASP A 1 88 ? 14.630 7.674 -10.282 1.00 92.75 88 ASP A N 1
ATOM 681 C CA . ASP A 1 88 ? 13.784 8.723 -10.843 1.00 92.75 88 ASP A CA 1
ATOM 682 C C . ASP A 1 88 ? 12.556 8.998 -9.967 1.00 92.75 88 ASP A C 1
ATOM 684 O O . ASP A 1 88 ? 11.745 8.127 -9.649 1.00 92.75 88 ASP A O 1
ATOM 688 N N . SER A 1 89 ? 12.391 10.267 -9.602 1.00 92.38 89 SER A N 1
ATOM 689 C CA . SER A 1 89 ? 11.245 10.748 -8.833 1.00 92.38 89 SER A CA 1
ATOM 690 C C . SER A 1 89 ? 9.916 10.702 -9.597 1.00 92.38 89 SER A C 1
ATOM 692 O O . SER A 1 89 ? 8.866 10.614 -8.961 1.00 92.38 89 SER A O 1
ATOM 694 N N . GLN A 1 90 ? 9.920 10.715 -10.935 1.00 93.38 90 GLN A N 1
ATOM 695 C CA . GLN A 1 90 ? 8.692 10.591 -11.729 1.00 93.38 90 GLN A CA 1
ATOM 696 C C . GLN A 1 90 ? 8.025 9.225 -11.518 1.00 93.38 90 GLN A C 1
ATOM 698 O O . GLN A 1 90 ? 6.798 9.134 -11.404 1.00 93.38 90 GLN A O 1
ATOM 703 N N . VAL A 1 91 ? 8.838 8.174 -11.353 1.00 93.75 91 VAL A N 1
ATOM 704 C CA . VAL A 1 91 ? 8.385 6.801 -11.082 1.00 93.75 91 VAL A CA 1
ATOM 705 C C . VAL A 1 91 ? 7.609 6.717 -9.769 1.00 93.75 91 VAL A C 1
ATOM 707 O O . VAL A 1 91 ? 6.654 5.943 -9.679 1.00 93.75 91 VAL A O 1
ATOM 710 N N . PHE A 1 92 ? 7.927 7.556 -8.776 1.00 95.00 92 PHE A N 1
ATOM 711 C CA . PHE A 1 92 ? 7.144 7.644 -7.540 1.00 95.00 92 PHE A CA 1
ATOM 712 C C . PHE A 1 92 ? 5.689 8.027 -7.834 1.00 95.00 92 PHE A C 1
ATOM 714 O O . PHE A 1 92 ? 4.761 7.346 -7.398 1.00 95.00 92 PHE A O 1
ATOM 721 N N . GLY A 1 93 ? 5.487 9.114 -8.588 1.00 93.50 93 GLY A N 1
ATOM 722 C CA . GLY A 1 93 ? 4.157 9.626 -8.922 1.00 93.50 93 GLY A CA 1
ATOM 723 C C . GLY A 1 93 ? 3.378 8.668 -9.820 1.00 93.50 93 GLY A C 1
ATOM 724 O O . GLY A 1 93 ? 2.196 8.411 -9.576 1.00 93.50 93 GLY A O 1
ATOM 725 N N . TYR A 1 94 ? 4.058 8.088 -10.810 1.00 93.81 94 TYR A N 1
ATOM 726 C CA . TYR A 1 94 ? 3.493 7.066 -11.685 1.00 93.81 94 TYR A CA 1
ATOM 727 C C . TYR A 1 94 ? 3.038 5.838 -10.888 1.00 93.81 94 TYR A C 1
ATOM 729 O O . TYR A 1 94 ? 1.869 5.454 -10.948 1.00 93.81 94 TYR A O 1
ATOM 737 N N . THR A 1 95 ? 3.916 5.283 -10.051 1.00 94.31 95 THR A N 1
ATOM 738 C CA . THR A 1 95 ? 3.610 4.116 -9.216 1.00 94.31 95 THR A CA 1
ATOM 739 C C . THR A 1 95 ? 2.473 4.407 -8.246 1.00 94.31 95 THR A C 1
ATOM 741 O O . THR A 1 95 ? 1.531 3.624 -8.154 1.00 94.31 95 THR A O 1
ATOM 744 N N . LEU A 1 96 ? 2.498 5.554 -7.563 1.00 93.75 96 LEU A N 1
ATOM 745 C CA . LEU A 1 96 ? 1.448 5.938 -6.619 1.00 93.75 96 LEU A CA 1
ATOM 746 C C . LEU A 1 96 ? 0.068 6.020 -7.293 1.00 93.75 96 LEU A C 1
ATOM 748 O O . LEU A 1 96 ? -0.943 5.684 -6.675 1.00 93.75 96 LEU A O 1
ATOM 752 N N . LYS A 1 97 ? 0.022 6.442 -8.562 1.00 92.69 97 LYS A N 1
ATOM 753 C CA . LYS A 1 97 ? -1.210 6.537 -9.346 1.00 92.69 97 LYS A CA 1
ATOM 754 C C . LYS A 1 97 ? -1.666 5.182 -9.884 1.00 92.69 97 LYS A C 1
ATOM 756 O O . LYS A 1 97 ? -2.855 4.879 -9.780 1.00 92.69 97 LYS A O 1
ATOM 761 N N . TYR A 1 98 ? -0.770 4.401 -10.487 1.00 92.88 98 TYR A N 1
ATOM 762 C CA . TYR A 1 98 ? -1.143 3.226 -11.278 1.00 92.88 98 TYR A CA 1
ATOM 763 C C . TYR A 1 98 ? -1.083 1.910 -10.502 1.00 92.88 98 TYR A C 1
ATOM 765 O O . TYR A 1 98 ? -1.973 1.086 -10.694 1.00 92.88 98 TYR A O 1
ATOM 773 N N . TYR A 1 99 ? -0.164 1.721 -9.551 1.00 93.56 99 TYR A N 1
ATOM 774 C CA . TYR A 1 99 ? -0.104 0.481 -8.763 1.00 93.56 99 TYR A CA 1
ATOM 775 C C . TYR A 1 99 ? -1.438 0.138 -8.062 1.00 93.56 99 TYR A C 1
ATOM 777 O O . TYR A 1 99 ? -1.889 -1.008 -8.162 1.00 93.56 99 TYR A O 1
ATOM 785 N N . PRO A 1 100 ? -2.165 1.095 -7.441 1.00 93.31 100 PRO A N 1
ATOM 786 C CA . PRO A 1 100 ? -3.482 0.800 -6.882 1.00 93.31 100 PRO A CA 1
ATOM 787 C C . PRO A 1 100 ? -4.528 0.392 -7.929 1.00 93.31 100 PRO A C 1
ATOM 789 O O . PRO A 1 100 ? -5.462 -0.339 -7.601 1.00 93.31 100 PRO A O 1
ATOM 792 N N . GLN A 1 101 ? -4.382 0.852 -9.177 1.00 92.00 101 GLN A N 1
ATOM 793 C CA . GLN A 1 101 ? -5.292 0.554 -10.289 1.00 92.00 101 GLN A CA 1
ATOM 794 C C . GLN A 1 101 ? -5.064 -0.838 -10.884 1.00 92.00 101 GLN A C 1
ATOM 796 O O . GLN A 1 101 ? -6.022 -1.431 -11.373 1.00 92.00 101 GLN A O 1
ATOM 801 N N . TYR A 1 102 ? -3.845 -1.382 -10.794 1.00 90.94 102 TYR A N 1
ATOM 802 C CA . TYR A 1 102 ? -3.575 -2.793 -11.104 1.00 90.94 102 TYR A CA 1
ATOM 803 C C . TYR A 1 102 ? -4.290 -3.730 -10.125 1.00 90.94 102 TYR A C 1
ATOM 805 O O . TYR A 1 102 ? -4.748 -4.809 -10.495 1.00 90.94 102 TYR A O 1
ATOM 813 N N . TRP A 1 103 ? -4.438 -3.295 -8.870 1.00 93.56 103 TRP A N 1
ATOM 814 C CA . TRP A 1 103 ? -4.986 -4.106 -7.783 1.00 93.56 103 TRP A CA 1
ATOM 815 C C . TRP A 1 103 ? -6.137 -3.398 -7.054 1.00 93.56 103 TRP A C 1
ATOM 817 O O . TRP A 1 103 ? -6.056 -3.189 -5.838 1.00 93.56 103 TRP A O 1
ATOM 827 N N . PRO A 1 104 ? -7.229 -3.023 -7.747 1.00 93.12 104 PRO A N 1
ATOM 828 C CA . PRO A 1 104 ? -8.215 -2.085 -7.214 1.00 93.12 104 PRO A CA 1
ATOM 829 C C . PRO A 1 104 ? -8.920 -2.637 -5.975 1.00 93.12 104 PRO A C 1
ATOM 831 O O . PRO A 1 104 ? -9.034 -1.944 -4.968 1.00 93.12 104 PRO A O 1
ATOM 834 N N . ALA A 1 105 ? -9.324 -3.909 -6.001 1.00 94.50 105 ALA A N 1
ATOM 835 C CA . ALA A 1 105 ? -9.997 -4.543 -4.871 1.00 94.50 105 ALA A CA 1
ATOM 836 C C . ALA A 1 105 ? -9.104 -4.586 -3.619 1.00 94.50 105 ALA A C 1
ATOM 838 O O . ALA A 1 105 ? -9.518 -4.141 -2.549 1.00 94.50 105 ALA A O 1
ATOM 839 N N . ALA A 1 106 ? -7.864 -5.066 -3.756 1.00 93.75 106 ALA A N 1
ATOM 840 C CA . ALA A 1 106 ? -6.925 -5.161 -2.640 1.00 93.75 106 ALA A CA 1
ATOM 841 C C . ALA A 1 106 ? -6.568 -3.775 -2.079 1.00 93.75 106 ALA A C 1
ATOM 843 O O . ALA A 1 106 ? -6.569 -3.594 -0.862 1.00 93.75 106 ALA A O 1
ATOM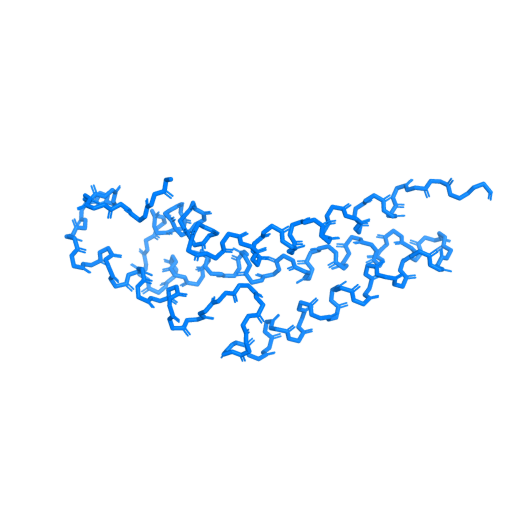 844 N N . SER A 1 107 ? -6.343 -2.792 -2.954 1.00 94.62 107 SER A N 1
ATOM 845 C CA . SER A 1 107 ? -6.074 -1.398 -2.580 1.00 94.62 107 SER A CA 1
ATOM 846 C C . SER A 1 107 ? -7.235 -0.778 -1.804 1.00 94.62 107 SER A C 1
ATOM 848 O O . SER A 1 107 ? -7.023 -0.170 -0.757 1.00 94.62 107 SER A O 1
ATOM 850 N N . ILE A 1 108 ? -8.475 -0.978 -2.262 1.00 95.62 108 ILE A N 1
ATOM 851 C CA . ILE A 1 108 ? -9.668 -0.493 -1.559 1.00 95.62 108 ILE A CA 1
ATOM 852 C C . ILE A 1 108 ? -9.777 -1.143 -0.177 1.00 95.62 108 ILE A C 1
ATOM 854 O O . ILE A 1 108 ? -10.019 -0.440 0.801 1.00 95.62 108 ILE A O 1
ATOM 858 N N . ILE A 1 109 ? -9.560 -2.458 -0.072 1.00 96.00 109 ILE A N 1
ATOM 859 C CA . ILE A 1 109 ? -9.634 -3.182 1.206 1.00 96.00 109 ILE A CA 1
ATOM 860 C C . ILE A 1 109 ? -8.662 -2.584 2.228 1.00 96.00 109 ILE A C 1
ATOM 862 O O . ILE A 1 109 ? -9.081 -2.229 3.331 1.00 96.00 109 ILE A O 1
ATOM 866 N N . VAL A 1 110 ? -7.383 -2.425 1.872 1.00 95.50 110 VAL A N 1
ATOM 867 C CA . VAL A 1 110 ? -6.381 -1.895 2.814 1.00 95.50 110 VAL A CA 1
ATOM 868 C C . VAL A 1 110 ? -6.661 -0.437 3.194 1.00 95.50 110 VAL A C 1
ATOM 870 O O . VAL A 1 110 ? -6.509 -0.070 4.359 1.00 95.50 110 VAL A O 1
ATOM 873 N N . VAL A 1 111 ? -7.158 0.380 2.257 1.00 96.06 111 VAL A N 1
ATOM 874 C CA . VAL A 1 111 ? -7.560 1.770 2.525 1.00 96.06 111 VAL A CA 1
ATOM 875 C C . VAL A 1 111 ? -8.752 1.831 3.479 1.00 96.06 111 VAL A C 1
ATOM 877 O O . VAL A 1 111 ? -8.720 2.587 4.450 1.00 96.06 111 VAL A O 1
ATOM 880 N N . VAL A 1 112 ? -9.782 1.011 3.263 1.00 97.12 112 VAL A N 1
ATOM 881 C CA . VAL A 1 112 ? -10.957 0.949 4.144 1.00 97.12 112 VAL A CA 1
ATOM 882 C C . VAL A 1 112 ? -10.554 0.533 5.557 1.00 97.12 112 VAL A C 1
ATOM 884 O O . VAL A 1 112 ? -10.975 1.169 6.523 1.00 97.12 112 VAL A O 1
ATOM 887 N N . ILE A 1 113 ? -9.698 -0.481 5.702 1.00 96.12 113 ILE A N 1
ATOM 888 C CA . ILE A 1 113 ? -9.214 -0.918 7.019 1.00 96.12 113 ILE A CA 1
ATOM 889 C C . ILE A 1 113 ? -8.418 0.195 7.710 1.00 96.12 113 ILE A C 1
ATOM 891 O O . ILE A 1 113 ? -8.616 0.445 8.901 1.00 96.12 113 ILE A O 1
ATOM 895 N N . ALA A 1 114 ? -7.566 0.911 6.976 1.00 96.19 114 ALA A N 1
ATOM 896 C CA . ALA A 1 114 ? -6.824 2.037 7.528 1.00 96.19 114 ALA A CA 1
ATOM 897 C C . ALA A 1 114 ? -7.757 3.158 8.019 1.00 96.19 114 ALA A C 1
ATOM 899 O O . ALA A 1 114 ? -7.581 3.667 9.126 1.00 96.19 114 ALA A O 1
ATOM 900 N N . ILE A 1 115 ? -8.803 3.486 7.253 1.00 96.38 115 ILE A N 1
ATOM 901 C CA . ILE A 1 115 ? -9.836 4.449 7.662 1.00 96.38 115 ILE A CA 1
ATOM 902 C C . ILE A 1 115 ? -10.546 3.976 8.936 1.00 96.38 115 ILE A C 1
ATOM 904 O O . ILE A 1 115 ? -10.731 4.768 9.859 1.00 96.38 115 ILE A O 1
ATOM 908 N N . ILE A 1 116 ? -10.894 2.690 9.035 1.00 94.69 116 ILE A N 1
ATOM 909 C CA . ILE A 1 116 ? -11.499 2.107 10.242 1.00 94.69 116 ILE A CA 1
ATOM 910 C C . ILE A 1 116 ? -10.572 2.276 11.457 1.00 94.69 116 ILE A C 1
ATOM 912 O O . ILE A 1 116 ? -11.046 2.658 12.528 1.00 94.69 116 ILE A O 1
ATOM 916 N N . GLY A 1 117 ? -9.263 2.053 11.299 1.00 92.56 117 GLY A N 1
ATOM 917 C CA . GLY A 1 117 ? -8.263 2.271 12.352 1.00 92.56 117 GLY A CA 1
ATOM 918 C C . GLY A 1 117 ? -8.140 3.730 12.794 1.00 92.56 117 GLY A C 1
ATOM 919 O O . GLY A 1 117 ? -8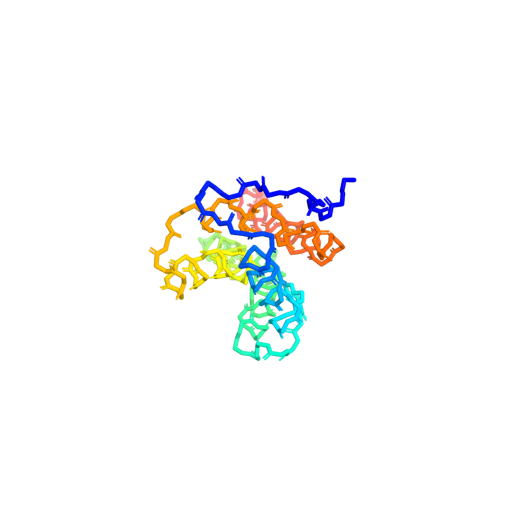.033 4.025 13.986 1.00 92.56 117 GLY A O 1
ATOM 920 N N . ILE A 1 118 ? -8.228 4.667 11.850 1.00 93.38 118 ILE A N 1
ATOM 921 C CA . ILE A 1 118 ? -8.258 6.101 12.158 1.00 93.38 118 ILE A CA 1
ATOM 922 C C . ILE A 1 118 ? -9.544 6.440 12.921 1.00 93.38 118 ILE A C 1
ATOM 924 O O . ILE A 1 118 ? -9.492 7.063 13.983 1.00 93.38 118 ILE A O 1
ATOM 928 N N . ILE A 1 119 ? -10.705 5.989 12.438 1.00 92.81 119 ILE A N 1
ATOM 929 C CA . ILE A 1 119 ? -11.995 6.222 13.098 1.00 92.81 119 ILE A CA 1
ATOM 930 C C . ILE A 1 119 ? -11.970 5.668 14.526 1.00 92.81 119 ILE A C 1
ATOM 932 O O . ILE A 1 119 ? -12.353 6.377 15.459 1.00 92.81 119 ILE A O 1
ATOM 936 N N . SER A 1 120 ? -11.478 4.443 14.729 1.00 88.25 120 SER A N 1
ATOM 937 C CA . SER A 1 120 ? -11.424 3.807 16.049 1.00 88.25 120 SER A CA 1
ATOM 938 C C . SER A 1 120 ? -10.548 4.581 17.043 1.00 88.25 120 SER A C 1
ATOM 940 O O . SER A 1 120 ? -10.898 4.693 18.226 1.00 88.25 120 SER A O 1
ATOM 942 N N . ALA A 1 121 ? -9.449 5.187 16.579 1.00 87.69 121 ALA A N 1
ATOM 943 C CA . ALA A 1 121 ? -8.593 6.028 17.407 1.00 87.69 121 ALA A CA 1
ATOM 944 C C . ALA A 1 121 ? -9.400 7.199 18.005 1.00 87.69 121 ALA A C 1
ATOM 946 O O . ALA A 1 121 ? -9.422 7.405 19.233 1.00 87.69 121 ALA A O 1
ATOM 947 N N . PHE A 1 122 ? -10.166 7.896 17.165 1.00 85.75 122 PHE A N 1
ATOM 948 C CA . PHE A 1 122 ? -10.902 9.101 17.550 1.00 85.75 122 PHE A CA 1
ATOM 949 C C . PHE A 1 122 ? -12.280 8.840 18.173 1.00 85.75 122 PHE A C 1
ATOM 951 O O . PHE A 1 122 ? -12.753 9.675 18.948 1.00 85.75 122 PHE A O 1
ATOM 958 N N . LEU A 1 123 ? -12.883 7.666 17.962 1.00 81.56 123 LEU A N 1
ATOM 959 C CA . LEU A 1 123 ? -14.226 7.336 18.451 1.00 81.56 123 LEU A CA 1
ATOM 960 C C . LEU A 1 123 ? -14.313 7.427 19.983 1.00 81.56 123 LEU A C 1
ATOM 962 O O . LEU A 1 123 ? -13.655 6.688 20.717 1.00 81.56 123 LEU A O 1
ATOM 966 N N . ARG A 1 124 ? -15.093 8.364 20.524 1.00 64.88 124 ARG A N 1
ATOM 967 C CA . ARG A 1 124 ? -15.212 8.556 21.978 1.00 64.88 124 ARG A CA 1
ATOM 968 C C . ARG A 1 124 ? -16.148 7.485 22.550 1.00 64.88 124 ARG A C 1
ATOM 970 O O . ARG A 1 124 ? -17.360 7.645 22.497 1.00 64.88 124 ARG A O 1
ATOM 977 N N . ARG A 1 125 ? -15.597 6.395 23.103 1.00 60.50 125 ARG A N 1
ATOM 978 C CA . ARG A 1 125 ? -16.360 5.540 24.031 1.00 60.50 125 ARG A CA 1
ATOM 979 C C . ARG A 1 125 ? -16.747 6.402 25.240 1.00 60.50 125 ARG A C 1
ATOM 981 O O . ARG A 1 125 ? -15.845 6.948 25.877 1.00 60.50 125 ARG A O 1
ATOM 988 N N . ARG A 1 126 ? -18.054 6.603 25.438 1.00 53.19 126 ARG A N 1
ATOM 989 C CA . ARG A 1 126 ? -18.627 7.122 26.688 1.00 53.19 126 ARG A CA 1
ATOM 990 C C . ARG A 1 126 ? -18.437 6.090 27.789 1.00 53.19 126 ARG A C 1
ATOM 992 O O . ARG A 1 126 ? -18.491 4.887 27.448 1.00 53.19 126 ARG A O 1
#

Foldseek 3Di:
DADDPDDPQPPDDPVVVVVLVVVLVQCDFCCDCSVVVLNVLLVQLLVLLVCLLVDDPPSSLVSLQSSLCSNCVSLQVSLVVVCVVVVHNSSSVVSNPCSCVVVVPRNVVSNVSSVSSNCSNPPDDD

Radius of gyration: 16.79 Å; chains: 1; bounding box: 35×25×51 Å

Organism: NCBI:txid161899